Protein AF-A0A8T7JQN9-F1 (afdb_monomer_lite)

Foldseek 3Di:
DDDPPPDPPPLVPDQFDDAQNDTQDGRPDDGDPCVVVDPDRDDDDDDPDPDPDPPPPPPDDDDD

Radius of gyration: 22.09 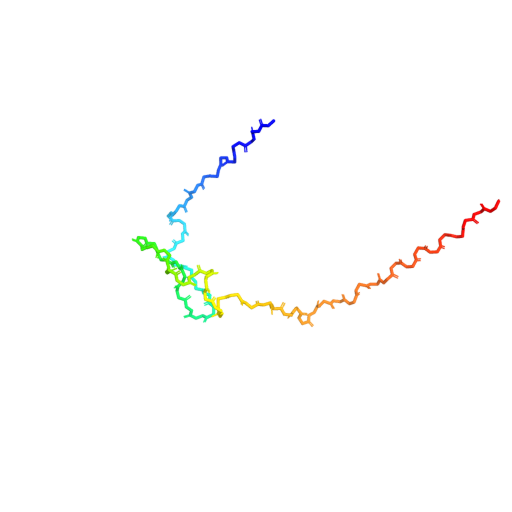Å; chains: 1; bounding box: 38×21×67 Å

pLDDT: mean 73.01, std 11.54, range [45.38, 89.88]

Sequence (64 aa):
FGVDRLVKRNDDAVDATIINGKVVYKKGDYFPEDLGHAKGYGRFLENRYVEERELIVDTQPASA

Structure (mmCIF, N/CA/C/O backbone):
data_AF-A0A8T7JQN9-F1
#
_entry.id   AF-A0A8T7JQN9-F1
#
loop_
_atom_site.group_PDB
_atom_site.id
_atom_site.type_symbol
_atom_site.label_atom_id
_atom_site.label_alt_id
_atom_site.label_comp_id
_atom_site.label_asym_id
_atom_site.label_entity_id
_atom_site.label_seq_id
_atom_site.pdbx_PDB_ins_code
_atom_site.Cartn_x
_atom_site.Cartn_y
_atom_site.Cartn_z
_atom_site.occupancy
_atom_site.B_iso_or_equiv
_atom_site.auth_seq_id
_atom_site.auth_comp_id
_atom_site.auth_asym_id
_atom_site.auth_atom_id
_atom_site.pdbx_PDB_model_num
ATOM 1 N N . PHE A 1 1 ? 30.373 9.409 6.016 1.00 45.38 1 PHE A N 1
ATOM 2 C CA . PHE A 1 1 ? 29.178 9.785 5.234 1.00 45.38 1 PHE A CA 1
ATOM 3 C C . PHE A 1 1 ? 29.125 8.912 3.992 1.00 45.38 1 PHE A C 1
ATOM 5 O O . PHE A 1 1 ? 30.177 8.701 3.411 1.00 45.38 1 PHE A O 1
ATOM 12 N N . GLY A 1 2 ? 27.947 8.410 3.611 1.00 60.78 2 GLY A N 1
ATOM 13 C CA . GLY A 1 2 ? 27.757 7.699 2.340 1.00 60.78 2 GLY A CA 1
ATOM 14 C C . GLY A 1 2 ? 27.834 6.178 2.450 1.00 60.78 2 GLY A C 1
ATOM 15 O O . GLY A 1 2 ? 28.830 5.575 2.075 1.00 60.78 2 GLY A O 1
ATOM 16 N N . VAL A 1 3 ? 26.764 5.557 2.945 1.00 56.84 3 VAL A N 1
ATOM 17 C CA . VAL A 1 3 ? 26.444 4.185 2.538 1.00 56.84 3 VAL A CA 1
ATOM 18 C C . VAL A 1 3 ? 25.333 4.329 1.513 1.00 56.84 3 VAL A C 1
ATOM 20 O O . VAL A 1 3 ? 24.174 4.515 1.886 1.00 56.84 3 VAL A O 1
ATOM 23 N N . ASP A 1 4 ? 25.690 4.292 0.231 1.00 60.88 4 ASP A N 1
ATOM 24 C CA . ASP A 1 4 ? 24.704 4.055 -0.816 1.00 60.88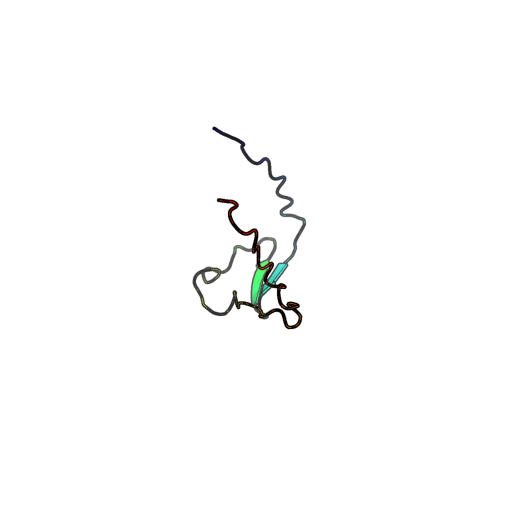 4 ASP A CA 1
ATOM 25 C C . ASP A 1 4 ? 24.153 2.657 -0.571 1.00 60.88 4 ASP A C 1
ATOM 27 O O . ASP A 1 4 ? 24.845 1.650 -0.736 1.00 60.88 4 ASP A O 1
ATOM 31 N N . ARG A 1 5 ? 22.912 2.579 -0.080 1.00 60.59 5 ARG A N 1
ATOM 32 C CA . ARG A 1 5 ? 22.225 1.296 0.018 1.00 60.59 5 ARG A CA 1
AT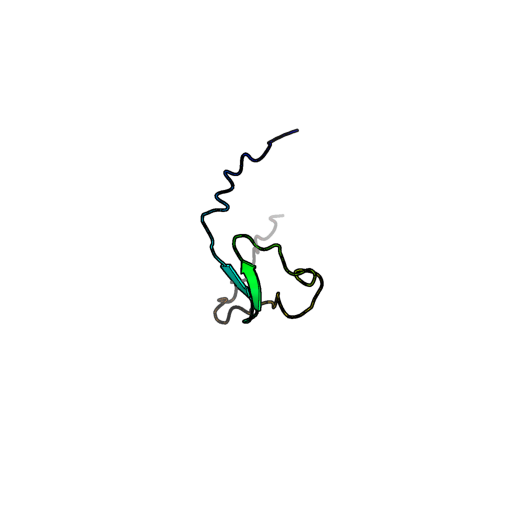OM 33 C C . ARG A 1 5 ? 22.071 0.770 -1.404 1.00 60.59 5 ARG A C 1
ATOM 35 O O . ARG A 1 5 ? 21.172 1.189 -2.127 1.00 60.59 5 ARG A O 1
ATOM 42 N N . LEU A 1 6 ? 22.931 -0.170 -1.784 1.00 57.38 6 LEU A N 1
ATOM 43 C CA . LEU A 1 6 ? 22.764 -0.970 -2.986 1.00 57.38 6 LEU A CA 1
ATOM 44 C C . LEU A 1 6 ? 21.587 -1.924 -2.755 1.00 57.38 6 LEU A C 1
ATOM 46 O O . LEU A 1 6 ? 21.749 -3.076 -2.359 1.00 57.38 6 LEU A O 1
ATOM 50 N N . VAL A 1 7 ? 20.371 -1.419 -2.940 1.00 61.97 7 VAL A N 1
ATOM 51 C CA . VAL A 1 7 ? 19.174 -2.253 -2.946 1.00 61.97 7 VAL A CA 1
ATOM 52 C C . VAL A 1 7 ? 19.054 -2.823 -4.349 1.00 61.97 7 VAL A C 1
ATOM 54 O O . VAL A 1 7 ? 18.783 -2.088 -5.298 1.00 61.97 7 VAL A O 1
ATOM 57 N N . LYS A 1 8 ? 19.248 -4.137 -4.494 1.00 60.53 8 LYS A N 1
ATOM 58 C CA . LYS A 1 8 ? 18.868 -4.846 -5.719 1.00 60.53 8 LYS A CA 1
ATOM 59 C C . LYS A 1 8 ? 17.345 -4.791 -5.820 1.00 60.53 8 LYS A C 1
ATOM 61 O O . LYS A 1 8 ? 16.650 -5.638 -5.263 1.00 60.53 8 LYS A O 1
ATOM 66 N N . ARG A 1 9 ? 16.835 -3.751 -6.479 1.00 60.19 9 ARG A N 1
ATOM 67 C CA . ARG A 1 9 ? 15.424 -3.629 -6.827 1.00 60.19 9 ARG A CA 1
ATOM 68 C C . ARG A 1 9 ? 15.095 -4.741 -7.807 1.00 60.19 9 ARG A C 1
ATOM 70 O O . ARG A 1 9 ? 15.492 -4.701 -8.966 1.00 60.19 9 ARG A O 1
ATOM 77 N N . ASN A 1 10 ? 14.453 -5.783 -7.298 1.00 67.69 10 ASN A N 1
ATOM 78 C CA . ASN A 1 10 ? 13.815 -6.773 -8.140 1.00 67.69 10 ASN A CA 1
ATOM 79 C C . ASN A 1 10 ? 12.388 -6.289 -8.389 1.00 67.69 10 ASN A C 1
ATOM 81 O O . ASN A 1 10 ? 11.451 -6.774 -7.762 1.00 67.69 10 ASN A O 1
ATOM 85 N N . ASP A 1 11 ? 12.248 -5.289 -9.258 1.00 63.94 11 ASP A N 1
ATOM 86 C CA . ASP A 1 11 ? 10.939 -4.737 -9.640 1.00 63.94 11 ASP A CA 1
ATOM 87 C C . ASP A 1 11 ? 10.065 -5.794 -10.348 1.00 63.94 11 ASP A C 1
ATOM 89 O O . ASP A 1 11 ? 8.862 -5.620 -10.507 1.00 63.94 11 ASP A O 1
ATOM 93 N N . ASP A 1 12 ? 10.660 -6.934 -10.713 1.00 70.06 12 ASP A N 1
ATOM 94 C CA . ASP A 1 12 ? 9.987 -8.094 -11.285 1.00 70.06 12 ASP A CA 1
ATOM 95 C C . ASP A 1 12 ? 9.347 -9.015 -10.227 1.00 70.06 12 ASP A C 1
ATOM 97 O O . ASP A 1 12 ? 8.572 -9.900 -10.585 1.00 70.06 12 ASP A O 1
ATOM 101 N N . ALA A 1 13 ? 9.651 -8.820 -8.936 1.00 78.00 13 ALA A N 1
ATOM 102 C CA . ALA A 1 13 ? 9.256 -9.720 -7.847 1.00 78.00 13 ALA A CA 1
ATOM 103 C C . ALA A 1 13 ? 7.796 -9.581 -7.393 1.00 78.00 13 ALA A C 1
ATOM 105 O O . ALA A 1 13 ? 7.303 -10.453 -6.677 1.00 78.00 13 ALA A O 1
ATOM 106 N N . VAL A 1 14 ? 7.127 -8.478 -7.736 1.00 79.75 14 VAL A N 1
ATOM 107 C CA . VAL A 1 14 ? 5.768 -8.176 -7.274 1.00 79.75 14 VAL A CA 1
ATOM 108 C C . VAL A 1 14 ? 4.921 -7.751 -8.464 1.00 79.75 14 VAL A C 1
ATOM 110 O O . VAL A 1 14 ? 5.232 -6.766 -9.121 1.00 79.75 14 VAL A O 1
ATOM 113 N N . ASP A 1 15 ? 3.824 -8.465 -8.717 1.00 86.62 15 ASP A N 1
ATOM 114 C CA . ASP A 1 15 ? 2.908 -8.131 -9.814 1.00 86.62 15 ASP A CA 1
ATOM 115 C C . ASP A 1 15 ? 1.857 -7.089 -9.408 1.00 86.62 15 ASP A C 1
ATOM 117 O O . ASP A 1 15 ? 1.465 -6.252 -10.220 1.00 86.62 15 ASP A O 1
ATOM 121 N N . ALA A 1 16 ? 1.404 -7.110 -8.151 1.00 88.00 16 ALA A N 1
ATOM 122 C CA . ALA A 1 16 ? 0.499 -6.108 -7.597 1.00 88.00 16 ALA A CA 1
ATOM 123 C C . ALA A 1 16 ? 0.557 -6.060 -6.064 1.00 88.00 16 ALA A C 1
ATOM 125 O O . ALA A 1 16 ? 0.795 -7.072 -5.406 1.00 88.00 16 ALA A O 1
ATOM 126 N N . THR A 1 17 ? 0.258 -4.891 -5.498 1.00 86.75 17 THR A N 1
ATOM 127 C CA . THR A 1 17 ? 0.080 -4.690 -4.054 1.00 86.75 17 THR A CA 1
ATOM 128 C C . THR A 1 17 ? -1.320 -4.158 -3.798 1.00 86.75 17 THR A C 1
ATOM 130 O O . THR A 1 17 ? -1.770 -3.223 -4.465 1.00 86.75 17 THR A O 1
ATOM 133 N N . ILE A 1 18 ? -2.003 -4.731 -2.808 1.00 89.88 18 ILE A N 1
ATOM 134 C CA . ILE A 1 18 ? -3.361 -4.346 -2.422 1.00 89.88 18 ILE A CA 1
ATOM 135 C C . ILE A 1 18 ? -3.357 -3.924 -0.957 1.00 89.88 18 ILE A C 1
ATOM 137 O O . ILE A 1 18 ? -2.843 -4.640 -0.100 1.00 89.88 18 ILE A O 1
ATOM 141 N N . ILE A 1 19 ? -3.960 -2.775 -0.665 1.00 89.06 19 ILE A N 1
ATOM 142 C CA . ILE A 1 19 ? -4.143 -2.268 0.694 1.00 89.06 19 ILE A CA 1
ATOM 143 C C . ILE A 1 19 ? -5.616 -1.917 0.877 1.00 89.06 19 ILE A C 1
ATOM 145 O O . ILE A 1 19 ? -6.171 -1.146 0.098 1.00 89.06 19 ILE A O 1
ATOM 149 N N . ASN A 1 20 ? -6.258 -2.487 1.901 1.00 84.94 20 ASN A N 1
ATOM 150 C CA . ASN A 1 20 ? -7.677 -2.259 2.212 1.00 84.94 20 ASN A CA 1
ATOM 151 C C . ASN A 1 20 ? -8.608 -2.413 0.987 1.00 84.94 20 ASN A C 1
ATOM 153 O O . ASN A 1 20 ? -9.535 -1.630 0.796 1.00 84.94 20 ASN A O 1
ATOM 157 N N . GLY A 1 21 ? -8.334 -3.405 0.131 1.00 85.44 21 GLY A N 1
ATOM 158 C CA . GLY A 1 21 ? -9.112 -3.688 -1.082 1.00 85.44 21 GLY A CA 1
ATOM 159 C C . GLY A 1 21 ? -8.806 -2.791 -2.288 1.00 85.44 21 GLY A C 1
ATOM 160 O O . GLY A 1 21 ? -9.384 -2.999 -3.351 1.00 85.44 21 GLY A O 1
ATOM 161 N N . LYS A 1 22 ? -7.889 -1.826 -2.162 1.00 85.50 22 LYS A N 1
ATOM 162 C CA . LYS A 1 22 ? -7.446 -0.961 -3.260 1.00 85.50 22 LYS A CA 1
ATOM 163 C C . LYS A 1 22 ? -6.106 -1.425 -3.818 1.00 85.50 22 LYS A C 1
ATOM 165 O O . LYS A 1 22 ? -5.187 -1.703 -3.050 1.00 85.50 22 LYS A O 1
ATOM 170 N N . VAL A 1 23 ? -5.980 -1.465 -5.143 1.00 88.25 23 VAL A N 1
ATOM 171 C CA . VAL A 1 23 ? -4.697 -1.720 -5.812 1.00 88.25 23 VAL A CA 1
ATOM 172 C C . VAL A 1 23 ? -3.833 -0.467 -5.684 1.00 88.25 23 VAL A C 1
ATOM 174 O O . VAL A 1 23 ? -4.190 0.583 -6.205 1.00 88.25 23 VAL A O 1
ATOM 177 N N . VAL A 1 24 ? -2.718 -0.575 -4.963 1.00 88.25 24 VAL A N 1
ATOM 178 C CA . VAL A 1 24 ? -1.782 0.538 -4.716 1.00 88.25 24 VAL A CA 1
ATOM 179 C C . VAL A 1 24 ? -0.544 0.476 -5.596 1.00 88.25 24 VAL A C 1
ATOM 181 O O . VAL A 1 24 ? 0.185 1.449 -5.718 1.00 88.25 24 VAL A O 1
ATOM 184 N N . TYR A 1 25 ? -0.287 -0.679 -6.190 1.00 86.25 25 TYR A N 1
ATOM 185 C CA . TYR A 1 25 ? 0.792 -0.887 -7.136 1.00 86.25 25 TYR A CA 1
ATOM 186 C C . TYR A 1 25 ? 0.392 -2.020 -8.066 1.00 86.25 25 TYR A C 1
ATOM 188 O O . TYR A 1 25 ? -0.213 -2.999 -7.618 1.00 86.25 25 TYR A O 1
ATOM 196 N N . LYS A 1 26 ? 0.754 -1.897 -9.337 1.00 87.75 26 LYS A N 1
ATOM 197 C CA . LYS A 1 26 ? 0.669 -2.970 -10.314 1.00 87.75 26 LYS A CA 1
ATOM 198 C C . LYS A 1 26 ? 1.862 -2.860 -11.250 1.00 87.75 26 LYS A C 1
ATOM 200 O O . LYS A 1 26 ? 2.238 -1.771 -11.665 1.00 87.75 26 LYS A O 1
ATOM 205 N N . LYS A 1 27 ? 2.468 -3.992 -11.566 1.00 84.69 27 LYS A N 1
ATOM 206 C CA . LYS A 1 27 ? 3.644 -4.080 -12.420 1.00 84.69 27 LYS A CA 1
ATOM 207 C C . LYS A 1 27 ? 3.342 -3.545 -13.817 1.00 84.69 27 LYS A C 1
ATOM 209 O O . LYS A 1 27 ? 2.375 -3.960 -14.451 1.00 84.69 27 LYS A O 1
ATOM 214 N N . GLY A 1 28 ? 4.180 -2.621 -14.278 1.00 80.62 28 GLY A N 1
ATOM 215 C CA . GLY A 1 28 ? 3.991 -1.901 -15.540 1.00 80.62 28 GLY A CA 1
ATOM 216 C C . GLY A 1 28 ? 3.111 -0.650 -15.438 1.00 80.62 28 GLY A C 1
ATOM 217 O O . GLY A 1 28 ? 3.168 0.175 -16.343 1.00 80.62 28 GLY A O 1
ATOM 218 N N . ASP A 1 29 ? 2.383 -0.467 -14.334 1.00 75.12 29 ASP A N 1
ATOM 219 C CA . ASP A 1 29 ? 1.629 0.750 -14.031 1.00 75.12 29 ASP A CA 1
ATOM 220 C C . ASP A 1 29 ? 2.350 1.571 -12.943 1.00 75.12 29 ASP A C 1
ATOM 222 O O . ASP A 1 29 ? 3.165 1.062 -12.167 1.00 75.12 29 ASP A O 1
ATOM 226 N N . TYR A 1 30 ? 2.062 2.872 -12.884 1.00 75.38 30 TYR A N 1
ATOM 227 C CA . TYR A 1 30 ? 2.556 3.749 -11.819 1.00 75.38 30 TYR A CA 1
ATOM 228 C C . TYR A 1 30 ? 1.660 3.684 -10.573 1.00 75.38 30 TYR A C 1
ATOM 230 O O . TYR A 1 30 ? 0.523 3.212 -10.618 1.00 75.38 30 TYR A O 1
ATOM 238 N N . PHE A 1 31 ? 2.177 4.170 -9.443 1.00 81.94 31 PHE A N 1
ATOM 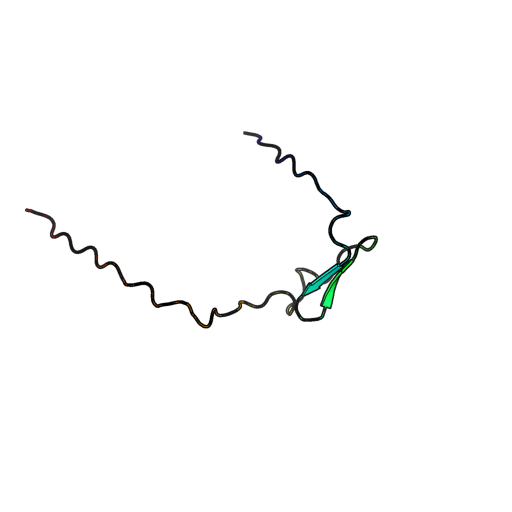239 C CA . PHE A 1 31 ? 1.395 4.302 -8.213 1.00 81.94 31 PHE A CA 1
ATOM 240 C C . PHE A 1 31 ? 0.189 5.236 -8.427 1.00 81.94 31 PHE A C 1
ATOM 242 O O . PHE A 1 31 ? 0.339 6.255 -9.106 1.00 81.94 31 PHE A O 1
ATOM 249 N N . PRO A 1 32 ? -0.982 4.939 -7.830 1.00 83.56 32 PRO A N 1
ATOM 250 C CA . PRO A 1 32 ? -2.099 5.876 -7.794 1.00 83.56 32 PRO A CA 1
ATOM 251 C C . PRO A 1 32 ? -1.662 7.217 -7.195 1.00 83.56 32 PRO A C 1
ATOM 253 O O . PRO A 1 32 ? -0.970 7.232 -6.177 1.00 83.56 32 PRO A O 1
ATOM 256 N N . GLU A 1 33 ? -2.093 8.339 -7.779 1.00 84.31 33 GLU A N 1
ATOM 257 C CA . GLU A 1 33 ? -1.750 9.683 -7.274 1.00 84.31 33 GLU A CA 1
ATOM 258 C C . GLU A 1 33 ? -2.228 9.920 -5.837 1.00 84.31 33 GLU A C 1
ATOM 260 O O . GLU A 1 33 ? -1.659 10.718 -5.097 1.00 84.31 33 GLU A O 1
ATOM 265 N N . ASP A 1 34 ? -3.278 9.217 -5.419 1.00 84.06 34 ASP A N 1
ATOM 266 C CA . ASP A 1 34 ? -3.850 9.344 -4.088 1.00 84.06 34 ASP A CA 1
ATOM 267 C C . ASP A 1 34 ? -3.133 8.468 -3.041 1.00 84.06 34 ASP A C 1
ATOM 269 O O . ASP A 1 34 ? -3.405 8.593 -1.840 1.00 84.06 34 ASP A O 1
ATOM 273 N N . LEU A 1 35 ? -2.186 7.614 -3.446 1.00 81.62 35 LEU A N 1
ATOM 274 C CA . LEU A 1 35 ? -1.398 6.795 -2.532 1.00 81.62 35 LEU A CA 1
ATOM 275 C C . LEU A 1 35 ? -0.501 7.685 -1.661 1.00 81.62 35 LEU A C 1
ATOM 277 O O . LEU A 1 35 ? 0.381 8.383 -2.146 1.00 81.62 35 LEU A O 1
ATOM 281 N N . GLY A 1 36 ? -0.725 7.654 -0.347 1.00 81.62 36 GLY A N 1
ATOM 282 C CA . GLY A 1 36 ? -0.021 8.513 0.615 1.00 81.62 36 GLY A CA 1
ATOM 283 C C . GLY A 1 36 ? -0.656 9.895 0.817 1.00 81.62 36 GLY A C 1
ATOM 284 O O . GLY A 1 36 ? -0.402 10.522 1.843 1.00 81.62 36 GLY A O 1
ATOM 285 N N . HIS A 1 37 ? -1.542 10.331 -0.084 1.00 82.81 37 HIS A N 1
ATOM 286 C CA . HIS A 1 37 ? -2.289 11.590 0.031 1.00 82.81 37 HIS A CA 1
ATOM 287 C C . HIS A 1 37 ? -3.725 11.393 0.539 1.00 82.81 37 HIS A C 1
ATOM 289 O O . HIS A 1 37 ? -4.268 12.258 1.229 1.00 82.81 37 HIS A O 1
ATOM 295 N N . ALA A 1 38 ? -4.344 10.248 0.247 1.00 82.69 38 ALA A N 1
ATOM 296 C CA . ALA A 1 38 ? -5.699 9.928 0.674 1.00 82.69 38 ALA A CA 1
ATOM 297 C C . ALA A 1 38 ? -5.743 9.093 1.961 1.00 82.69 38 ALA A C 1
ATOM 299 O O . ALA A 1 38 ? -4.931 8.198 2.214 1.00 82.69 38 ALA A O 1
ATOM 300 N N . LYS A 1 39 ? -6.779 9.352 2.767 1.00 78.56 39 LYS A N 1
ATOM 301 C CA . LYS A 1 39 ? -7.134 8.516 3.919 1.00 78.56 39 LYS A CA 1
ATOM 302 C C . LYS A 1 39 ? -7.755 7.201 3.428 1.00 78.56 39 LYS A C 1
ATOM 304 O O . LYS A 1 39 ? -8.493 7.186 2.447 1.00 78.56 39 LYS A O 1
ATOM 309 N N . GLY A 1 40 ? -7.477 6.099 4.126 1.00 79.25 40 GLY A N 1
ATOM 310 C CA . GLY A 1 40 ? -8.054 4.779 3.827 1.00 79.25 40 GLY A CA 1
ATOM 311 C C . GLY A 1 40 ? -7.069 3.742 3.287 1.00 79.25 40 GLY A C 1
ATOM 312 O O . GLY A 1 40 ? -7.413 2.566 3.260 1.00 79.25 40 GLY A O 1
ATOM 313 N N . TYR A 1 41 ? -5.840 4.130 2.936 1.00 80.81 41 TYR A N 1
ATOM 314 C CA . TYR A 1 41 ? -4.754 3.177 2.677 1.00 80.81 41 TYR A CA 1
ATOM 315 C C . TYR A 1 41 ? -4.137 2.679 3.992 1.00 80.81 41 TYR A C 1
ATOM 317 O O . TYR A 1 41 ? -4.146 1.493 4.286 1.00 80.81 41 TYR A O 1
ATOM 325 N N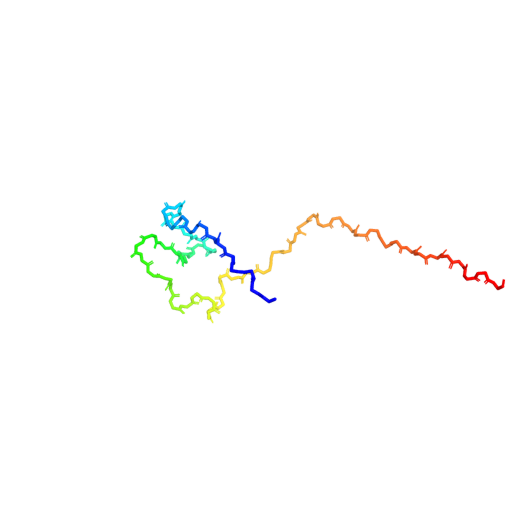 . GLY A 1 42 ? -3.673 3.580 4.855 1.00 80.62 42 GLY A N 1
ATOM 326 C CA . GLY A 1 42 ? -3.158 3.207 6.174 1.00 80.62 42 GLY A CA 1
ATOM 327 C C . GLY A 1 42 ? -4.246 3.231 7.245 1.00 80.62 42 GLY A C 1
ATOM 328 O O . GLY A 1 42 ? -4.928 4.243 7.405 1.00 80.62 42 GLY A O 1
ATOM 329 N N . ARG A 1 43 ? -4.372 2.152 8.023 1.00 79.06 43 ARG A N 1
ATOM 330 C CA . ARG A 1 43 ? -5.039 2.168 9.332 1.00 79.06 43 ARG A CA 1
ATOM 331 C C . ARG A 1 43 ? -4.095 1.553 10.356 1.00 79.06 43 ARG A C 1
ATOM 333 O O . ARG A 1 43 ? -3.496 0.516 10.086 1.00 79.06 43 ARG A O 1
ATOM 340 N N . PHE A 1 44 ? -3.989 2.177 11.527 1.00 80.94 44 PHE A N 1
ATOM 341 C CA . PHE A 1 44 ? -3.316 1.550 12.657 1.00 80.94 44 PHE A CA 1
ATOM 342 C C . PHE A 1 44 ? -4.123 0.325 13.090 1.00 80.94 44 PHE A C 1
ATOM 344 O O . PHE A 1 44 ? -5.301 0.440 13.440 1.00 80.94 44 PHE A O 1
ATOM 351 N N . LEU A 1 45 ? -3.510 -0.849 12.991 1.00 79.44 45 LEU A N 1
ATOM 352 C CA . LEU A 1 45 ? -4.116 -2.080 13.467 1.00 79.44 45 LEU A CA 1
ATOM 353 C C . LEU A 1 45 ? -3.734 -2.241 14.932 1.00 79.44 45 LEU A C 1
ATOM 355 O O . LEU A 1 45 ? -2.563 -2.420 15.261 1.00 79.44 45 LEU A O 1
ATOM 359 N N . GLU A 1 46 ? -4.732 -2.159 15.805 1.00 75.56 46 GLU A N 1
ATOM 360 C CA . GLU A 1 46 ? -4.569 -2.566 17.193 1.00 75.56 46 GLU A CA 1
ATOM 361 C C . GLU A 1 46 ? -4.296 -4.066 17.210 1.00 75.56 46 GLU A C 1
ATOM 363 O O . GLU A 1 46 ? -5.084 -4.877 16.712 1.00 75.56 46 GLU A O 1
ATOM 368 N N . ASN A 1 47 ? -3.136 -4.437 17.739 1.00 73.56 47 ASN A N 1
ATOM 369 C CA . ASN A 1 47 ? -2.817 -5.834 17.933 1.00 73.56 47 ASN A CA 1
ATOM 370 C C . ASN A 1 47 ? -3.688 -6.356 19.087 1.00 73.56 47 ASN A C 1
ATOM 372 O O . ASN A 1 47 ? -3.600 -5.874 20.212 1.00 73.56 47 ASN A O 1
ATOM 376 N N . ARG A 1 48 ? -4.563 -7.324 18.796 1.00 66.50 48 ARG A N 1
ATOM 377 C CA . ARG A 1 48 ? -5.515 -7.883 19.769 1.00 66.50 48 ARG A CA 1
ATOM 378 C C . ARG A 1 48 ? -4.823 -8.712 20.871 1.00 66.50 48 ARG A C 1
ATOM 380 O O . ARG A 1 48 ? -5.464 -9.022 21.866 1.00 66.50 48 ARG A O 1
ATOM 387 N N . TYR A 1 49 ? -3.536 -9.034 20.708 1.00 61.84 49 TYR A N 1
ATOM 388 C CA . TYR A 1 49 ? -2.737 -9.847 21.633 1.00 61.84 49 TYR A CA 1
ATOM 389 C C . TYR A 1 49 ? -1.400 -9.180 21.981 1.00 61.84 49 TYR A C 1
ATOM 391 O O . TYR A 1 49 ? -0.347 -9.814 21.930 1.00 61.84 49 TYR A O 1
ATOM 399 N N . VAL A 1 50 ? -1.405 -7.882 22.289 1.00 62.00 50 VAL A N 1
ATOM 400 C CA . VAL A 1 50 ? -0.257 -7.320 23.011 1.00 62.00 50 VAL A CA 1
ATOM 401 C C . VAL A 1 50 ? -0.418 -7.770 24.454 1.00 62.00 50 VAL A C 1
ATOM 403 O O . VAL A 1 50 ? -1.255 -7.222 25.166 1.00 62.00 50 VAL A O 1
ATOM 406 N N . GLU A 1 51 ? 0.317 -8.805 24.864 1.00 67.12 51 GLU A N 1
ATOM 407 C CA . GLU A 1 51 ? 0.459 -9.082 26.294 1.00 67.12 51 GLU A CA 1
ATOM 408 C C . GLU A 1 51 ? 0.949 -7.802 26.976 1.00 67.12 51 GLU A C 1
ATOM 410 O O . GLU A 1 51 ? 1.810 -7.095 26.432 1.00 67.12 51 GLU A O 1
ATOM 415 N N . GLU A 1 52 ? 0.343 -7.454 28.114 1.00 66.69 52 GLU A N 1
ATOM 416 C CA . GLU A 1 52 ? 0.771 -6.292 28.884 1.00 66.69 52 GLU A CA 1
ATOM 417 C C . GLU A 1 52 ? 2.275 -6.403 29.116 1.00 66.69 52 GLU A C 1
ATOM 419 O O . GLU A 1 52 ? 2.778 -7.415 29.603 1.00 66.69 52 GLU A O 1
ATOM 424 N N . ARG A 1 53 ? 3.016 -5.359 28.733 1.00 66.25 53 ARG A N 1
ATOM 425 C CA . ARG A 1 53 ? 4.414 -5.272 29.138 1.00 66.25 53 ARG A CA 1
ATOM 426 C C . ARG A 1 53 ? 4.418 -5.215 30.657 1.00 66.25 53 ARG A C 1
ATOM 428 O O . ARG A 1 53 ? 3.943 -4.224 31.209 1.00 66.25 53 ARG A O 1
ATOM 435 N N . GLU A 1 54 ? 4.968 -6.239 31.309 1.00 65.56 54 GLU A N 1
ATOM 436 C CA . GLU A 1 54 ? 5.285 -6.145 32.728 1.00 65.56 54 GLU A CA 1
ATOM 437 C C . GLU A 1 54 ? 6.137 -4.890 32.930 1.00 65.56 54 GLU A C 1
ATOM 439 O O . GLU A 1 54 ? 7.213 -4.726 32.343 1.00 65.56 54 GLU A O 1
ATOM 444 N N . LEU A 1 55 ? 5.606 -3.954 33.713 1.00 64.81 55 LEU A N 1
ATOM 445 C CA . LEU A 1 55 ? 6.359 -2.813 34.197 1.00 64.81 55 LEU A CA 1
ATOM 446 C C . LEU A 1 55 ? 7.496 -3.374 35.048 1.00 64.81 55 LEU A C 1
ATOM 448 O O . LEU A 1 55 ? 7.279 -3.777 36.188 1.00 64.81 55 LEU A O 1
ATOM 452 N N . ILE A 1 56 ? 8.708 -3.403 34.495 1.00 64.94 56 ILE A N 1
ATOM 453 C CA . ILE A 1 56 ? 9.912 -3.636 35.286 1.00 64.94 56 ILE A CA 1
ATOM 454 C C . ILE A 1 56 ? 10.053 -2.411 36.190 1.00 64.94 56 ILE A C 1
ATOM 456 O O . ILE A 1 56 ? 10.545 -1.361 35.777 1.00 64.94 56 ILE A O 1
ATOM 460 N N . VAL A 1 57 ? 9.539 -2.526 37.412 1.00 61.69 57 VAL A N 1
ATOM 461 C CA . VAL A 1 57 ? 9.777 -1.561 38.479 1.00 61.69 57 VAL A CA 1
ATOM 462 C C . VAL A 1 57 ? 11.217 -1.776 38.922 1.00 61.69 57 VAL A C 1
ATOM 464 O O . VAL A 1 57 ? 11.506 -2.628 39.759 1.00 61.69 57 VAL A O 1
ATOM 467 N N . ASP A 1 58 ? 12.136 -1.033 38.311 1.00 62.72 58 ASP A N 1
ATOM 468 C CA . ASP A 1 58 ? 13.526 -0.980 38.751 1.00 62.72 58 ASP A CA 1
ATOM 469 C C . ASP A 1 58 ? 13.604 -0.151 40.041 1.00 62.72 58 ASP A C 1
ATOM 471 O O . ASP A 1 58 ? 13.963 1.024 40.052 1.00 62.72 58 ASP A O 1
ATOM 475 N N . THR A 1 59 ? 13.164 -0.738 41.1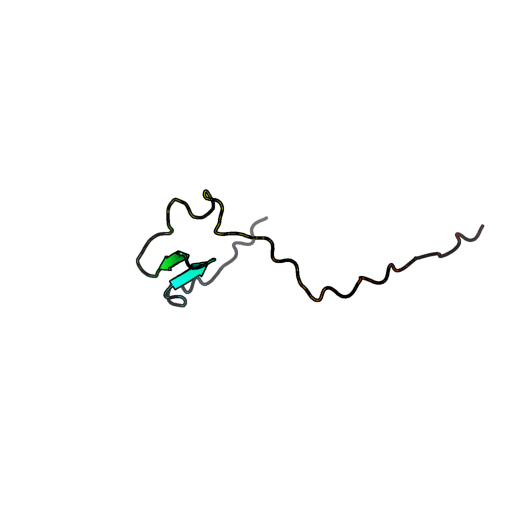54 1.00 61.56 59 THR A N 1
ATOM 476 C CA . THR A 1 59 ? 13.464 -0.214 42.487 1.00 61.56 59 THR A CA 1
ATOM 477 C C . THR A 1 59 ? 14.759 -0.840 42.969 1.00 61.56 59 THR A C 1
ATOM 479 O O . THR A 1 59 ? 14.752 -1.747 43.801 1.00 61.56 59 THR A O 1
ATOM 482 N N . GLN A 1 60 ? 15.887 -0.339 42.474 1.00 64.62 60 GLN A N 1
ATOM 483 C CA . GLN A 1 60 ? 17.108 -0.367 43.268 1.00 64.62 60 GLN A CA 1
ATOM 484 C C . GLN A 1 60 ? 17.063 0.826 44.231 1.00 64.62 60 GLN A C 1
ATOM 486 O O . GLN A 1 60 ? 17.001 1.971 43.776 1.00 64.62 60 GLN A O 1
ATOM 491 N N . PRO A 1 61 ? 17.064 0.612 45.561 1.00 54.00 61 PRO A N 1
ATOM 492 C CA . PRO A 1 61 ? 17.261 1.719 46.477 1.00 54.00 61 PRO A CA 1
ATOM 493 C C . PRO A 1 61 ? 18.676 2.256 46.253 1.00 54.00 61 PRO A C 1
ATOM 495 O O . PRO A 1 61 ? 19.649 1.500 46.273 1.00 54.00 61 PRO A O 1
ATOM 498 N N . ALA A 1 62 ? 18.792 3.565 46.035 1.00 58.69 62 ALA A N 1
ATOM 499 C CA . ALA A 1 62 ? 20.076 4.238 46.118 1.00 58.69 62 ALA A CA 1
ATOM 500 C C . ALA A 1 62 ? 20.630 4.015 47.535 1.00 58.69 62 ALA A C 1
ATOM 502 O O . ALA A 1 62 ? 20.050 4.489 48.513 1.00 58.69 62 ALA A O 1
ATOM 503 N N . SER A 1 63 ? 21.712 3.239 47.642 1.00 56.66 63 SER A N 1
ATOM 504 C CA . SER A 1 63 ? 22.504 3.141 48.869 1.00 56.66 63 SER A CA 1
ATOM 505 C C . SER A 1 63 ? 23.033 4.530 49.206 1.00 56.66 63 SER A C 1
ATOM 507 O O . SER A 1 63 ? 23.688 5.150 48.367 1.00 56.66 63 SER A O 1
ATOM 509 N N . ALA A 1 64 ? 22.718 4.996 50.414 1.00 50.03 64 ALA A N 1
ATOM 510 C CA . ALA A 1 64 ? 23.366 6.139 51.050 1.00 50.03 64 ALA A CA 1
ATOM 511 C C . ALA A 1 64 ? 24.820 5.816 51.429 1.00 50.03 64 ALA A C 1
ATOM 513 O O . ALA A 1 64 ? 25.143 4.606 51.531 1.00 50.03 64 ALA A O 1
#

Secondary structure (DSSP, 8-state):
----------TTS-SEEEETTEEEEETTSPPPTTTTTSTTS------TT---------------